Protein AF-A0A7K3DHN5-F1 (afdb_monomer_lite)

Sequence (56 aa):
YLTPAHREVLVETYFKGRTVNEAAETLGIPSGTVRSRVFYALRSMKLALQERGVTA

pLDDT: mean 96.29, std 4.95, range [70.38, 98.81]

Secondary structure (DSSP, 8-state):
---HHHHHHHIIIIIS---HHHHHHHHTS-HHHHHHHHHHHHHHHHHHHHHTT---

Structure (mmCIF, N/CA/C/O backbone):
data_AF-A0A7K3DHN5-F1
#
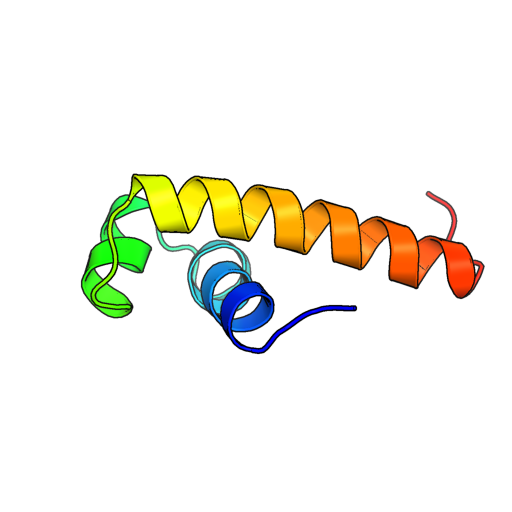_entry.id   AF-A0A7K3DHN5-F1
#
loop_
_atom_site.group_PDB
_atom_site.id
_atom_site.type_symbol
_atom_site.label_atom_id
_atom_site.label_alt_id
_atom_site.label_comp_id
_atom_site.label_asym_id
_atom_site.label_entity_id
_atom_site.label_seq_id
_atom_site.pdbx_PDB_ins_code
_atom_site.Cartn_x
_atom_site.Cartn_y
_atom_site.Cartn_z
_atom_site.occupancy
_atom_site.B_iso_or_equiv
_atom_site.auth_seq_id
_atom_site.auth_comp_id
_atom_site.auth_asym_id
_atom_site.auth_atom_id
_atom_site.pdbx_PDB_model_num
ATOM 1 N N . TYR A 1 1 ? 8.815 -6.590 -9.539 1.00 78.69 1 TYR A N 1
ATOM 2 C CA . TYR A 1 1 ? 7.838 -7.629 -9.137 1.00 78.69 1 TYR A CA 1
ATOM 3 C C . TYR A 1 1 ? 7.066 -7.163 -7.902 1.00 78.69 1 TYR A C 1
ATOM 5 O O . TYR A 1 1 ? 7.686 -6.619 -6.994 1.00 78.69 1 TYR A O 1
ATOM 13 N N . LEU A 1 2 ? 5.734 -7.301 -7.863 1.00 91.56 2 LEU A N 1
ATOM 14 C CA . LEU A 1 2 ? 4.931 -6.919 -6.688 1.00 91.56 2 LEU A CA 1
ATOM 15 C C . LEU A 1 2 ? 4.884 -8.084 -5.698 1.00 91.56 2 LEU A C 1
ATOM 17 O O . LEU A 1 2 ? 4.318 -9.130 -6.002 1.00 91.56 2 LEU A O 1
ATOM 21 N N . THR A 1 3 ? 5.455 -7.888 -4.511 1.00 95.44 3 THR A N 1
ATOM 22 C CA . THR A 1 3 ? 5.317 -8.837 -3.399 1.00 95.44 3 THR A CA 1
ATOM 23 C C . THR A 1 3 ? 3.882 -8.817 -2.850 1.00 95.44 3 THR A C 1
ATOM 25 O O . THR A 1 3 ? 3.150 -7.849 -3.095 1.00 95.44 3 THR A O 1
ATOM 28 N N . PRO A 1 4 ? 3.462 -9.833 -2.073 1.00 97.12 4 PRO A N 1
ATOM 29 C CA . PRO A 1 4 ? 2.172 -9.804 -1.379 1.00 97.12 4 PRO A CA 1
ATOM 30 C C . PRO A 1 4 ? 1.985 -8.528 -0.544 1.00 97.12 4 PRO A C 1
ATOM 32 O O . PRO A 1 4 ? 0.992 -7.828 -0.711 1.00 97.12 4 PRO A O 1
ATOM 35 N N . ALA A 1 5 ? 3.014 -8.130 0.212 1.00 97.00 5 ALA A N 1
ATOM 36 C CA . ALA A 1 5 ? 2.997 -6.908 1.014 1.00 97.00 5 ALA A CA 1
ATOM 37 C C . ALA A 1 5 ? 2.850 -5.619 0.180 1.00 97.00 5 ALA A C 1
ATOM 39 O O . ALA A 1 5 ? 2.233 -4.661 0.637 1.00 97.00 5 ALA A O 1
ATOM 40 N N . HIS A 1 6 ? 3.406 -5.571 -1.038 1.00 97.69 6 HIS A N 1
ATOM 41 C CA . HIS A 1 6 ? 3.180 -4.456 -1.965 1.00 97.69 6 HIS A CA 1
ATOM 42 C C . HIS A 1 6 ? 1.735 -4.422 -2.466 1.00 97.69 6 HIS A C 1
ATOM 44 O O . HIS A 1 6 ? 1.154 -3.349 -2.597 1.00 97.69 6 HIS A O 1
ATOM 50 N N . ARG A 1 7 ? 1.145 -5.586 -2.751 1.00 97.50 7 ARG A N 1
ATOM 51 C CA . ARG A 1 7 ? -0.240 -5.678 -3.219 1.00 97.50 7 ARG A CA 1
ATOM 52 C C . ARG A 1 7 ? -1.225 -5.274 -2.127 1.00 97.50 7 ARG A C 1
ATOM 54 O O . ARG A 1 7 ? -2.125 -4.494 -2.410 1.00 97.50 7 ARG A O 1
ATOM 61 N N . GLU A 1 8 ? -1.042 -5.768 -0.907 1.00 98.06 8 GLU A N 1
ATOM 62 C CA . GLU A 1 8 ? -1.918 -5.475 0.234 1.00 98.06 8 GLU A CA 1
ATOM 63 C C . GLU A 1 8 ? -2.042 -3.975 0.483 1.00 98.06 8 GLU A C 1
ATOM 65 O O . GLU A 1 8 ? -3.152 -3.452 0.519 1.00 98.06 8 GLU A O 1
ATOM 70 N N . VAL A 1 9 ? -0.920 -3.249 0.550 1.00 98.44 9 VAL A N 1
ATOM 71 C CA . VAL A 1 9 ? -0.981 -1.799 0.791 1.00 98.44 9 VAL A CA 1
ATOM 72 C C . VAL A 1 9 ? -1.675 -1.043 -0.342 1.00 98.44 9 VAL A C 1
ATOM 74 O O . VAL A 1 9 ? -2.352 -0.054 -0.073 1.00 98.44 9 VAL A O 1
ATOM 77 N N . LEU A 1 10 ? -1.562 -1.503 -1.595 1.00 98.19 10 LEU A N 1
ATOM 78 C CA . LEU A 1 10 ? -2.287 -0.906 -2.719 1.00 98.19 10 LEU A CA 1
ATOM 79 C C . LEU A 1 10 ? -3.785 -1.212 -2.646 1.00 98.19 10 LEU A C 1
ATOM 81 O O . LEU A 1 10 ? -4.587 -0.321 -2.904 1.00 98.19 10 LEU A O 1
ATOM 85 N N . VAL A 1 11 ? -4.172 -2.433 -2.262 1.00 98.38 11 VAL A N 1
ATOM 86 C CA . VAL A 1 11 ? -5.581 -2.801 -2.040 1.00 98.38 11 VAL A CA 1
ATOM 87 C C . VAL A 1 11 ? -6.207 -1.908 -0.976 1.00 98.38 11 VAL A C 1
ATOM 89 O O . VAL A 1 11 ? -7.269 -1.338 -1.208 1.00 98.38 11 VAL A O 1
ATOM 92 N N . GLU A 1 12 ? -5.538 -1.733 0.158 1.00 98.75 12 GLU A N 1
ATOM 93 C CA . GLU A 1 12 ? -6.064 -0.903 1.240 1.00 98.75 12 GLU A CA 1
ATOM 94 C C . GLU A 1 12 ? -6.178 0.574 0.847 1.00 98.75 12 GLU A C 1
ATOM 96 O O . GLU A 1 12 ? -7.217 1.192 1.068 1.00 98.75 12 GLU A O 1
ATOM 101 N N . THR A 1 13 ? -5.149 1.134 0.209 1.00 98.44 13 THR A N 1
ATOM 102 C CA . THR A 1 13 ? -5.092 2.582 -0.053 1.00 98.44 13 THR A CA 1
ATOM 103 C C . THR A 1 13 ? -5.784 3.018 -1.344 1.00 98.44 13 THR A C 1
ATOM 105 O O . THR A 1 13 ? -6.521 3.999 -1.334 1.00 98.44 13 THR A O 1
ATOM 108 N N . TYR A 1 14 ? -5.597 2.299 -2.454 1.00 97.81 14 TYR A N 1
ATOM 109 C CA . TYR A 1 14 ? -6.140 2.687 -3.764 1.00 97.81 14 TYR A CA 1
ATOM 110 C C . TYR A 1 14 ? -7.480 2.025 -4.082 1.00 97.81 14 TYR A C 1
ATOM 112 O O . TYR A 1 14 ? -8.332 2.664 -4.690 1.00 97.81 14 TYR A O 1
ATOM 120 N N . PHE A 1 15 ? -7.684 0.763 -3.688 1.00 97.88 15 PHE A N 1
ATOM 121 C CA . PHE A 1 15 ? -8.920 0.043 -4.029 1.00 97.88 15 PHE A CA 1
ATOM 122 C C . PHE A 1 15 ? -10.008 0.192 -2.962 1.00 97.88 15 PHE A C 1
ATOM 124 O O . PHE A 1 15 ? -11.182 0.297 -3.300 1.00 97.88 15 PHE A O 1
ATOM 131 N N . LYS A 1 16 ? -9.631 0.222 -1.680 1.00 98.31 16 LYS A N 1
ATOM 132 C CA . LYS A 1 16 ? -10.555 0.445 -0.555 1.00 98.31 16 LYS A CA 1
ATOM 133 C C . LYS A 1 16 ? -10.611 1.905 -0.096 1.00 98.31 16 LYS A C 1
ATOM 135 O O . LYS A 1 16 ? -11.402 2.218 0.787 1.00 98.31 16 LYS A O 1
ATOM 140 N N . GLY A 1 17 ? -9.786 2.781 -0.674 1.00 98.31 17 GLY A N 1
ATOM 141 C CA . GLY A 1 17 ? -9.794 4.222 -0.405 1.00 98.31 17 GLY A CA 1
ATOM 142 C C . GLY A 1 17 ? -9.340 4.623 1.001 1.00 98.31 17 GLY A C 1
ATOM 143 O O . GLY A 1 17 ? -9.629 5.738 1.428 1.00 98.31 17 GLY A O 1
ATOM 144 N N . ARG A 1 18 ? -8.655 3.737 1.736 1.00 98.69 18 ARG A N 1
ATOM 145 C CA . ARG A 1 18 ? -8.198 4.025 3.099 1.00 98.69 18 ARG A CA 1
ATOM 146 C C . ARG A 1 18 ? -7.027 4.992 3.086 1.00 98.69 18 ARG A C 1
ATOM 148 O O . ARG A 1 18 ? -6.115 4.903 2.261 1.00 98.69 18 ARG A O 1
ATOM 155 N N . THR A 1 19 ? -7.001 5.873 4.072 1.00 98.69 19 THR A N 1
ATOM 156 C CA . THR A 1 19 ? -5.815 6.654 4.400 1.00 98.69 19 THR A CA 1
ATOM 157 C C . THR A 1 19 ? -4.673 5.739 4.852 1.00 98.69 19 THR A C 1
ATOM 159 O O . THR A 1 19 ? -4.857 4.581 5.230 1.00 98.69 19 THR A O 1
ATOM 162 N N . VAL A 1 20 ? -3.453 6.278 4.864 1.00 98.44 20 VAL A N 1
ATOM 163 C CA . VAL A 1 20 ? -2.262 5.560 5.346 1.00 98.44 20 VAL A CA 1
ATOM 164 C C . VAL A 1 20 ? -2.429 5.051 6.783 1.00 98.44 20 VAL A C 1
ATOM 166 O O . VAL A 1 20 ? -1.935 3.970 7.095 1.00 98.44 20 VAL A O 1
ATOM 169 N N . ASN A 1 21 ? -3.104 5.811 7.649 1.00 98.69 21 ASN A N 1
ATOM 170 C CA . ASN A 1 21 ? -3.295 5.430 9.049 1.00 98.69 21 ASN A CA 1
ATOM 171 C C . ASN A 1 21 ? -4.332 4.304 9.185 1.00 98.69 21 ASN A C 1
ATOM 173 O O . ASN A 1 21 ? -4.050 3.307 9.836 1.00 98.69 21 ASN A O 1
ATOM 177 N N . GLU A 1 22 ? -5.464 4.387 8.486 1.00 98.81 22 GLU A N 1
ATOM 178 C CA . GLU A 1 22 ? -6.479 3.319 8.485 1.00 98.81 22 GLU A CA 1
ATOM 179 C C . GLU A 1 22 ? -5.944 2.011 7.879 1.00 98.81 22 GLU A C 1
ATOM 181 O O . GLU A 1 22 ? -6.247 0.911 8.348 1.00 98.81 22 GLU A O 1
ATOM 186 N N . ALA A 1 23 ? -5.117 2.111 6.833 1.00 98.75 23 ALA A N 1
ATOM 187 C CA . ALA A 1 23 ? -4.429 0.959 6.262 1.00 98.75 23 ALA A CA 1
ATOM 188 C C . ALA A 1 23 ? -3.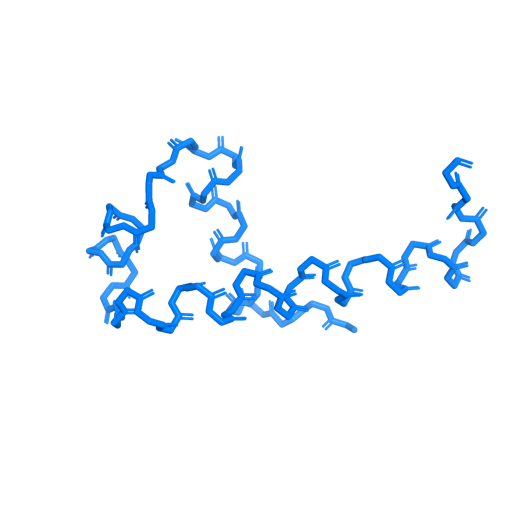404 0.368 7.246 1.00 98.75 23 ALA A C 1
ATOM 190 O O . ALA A 1 23 ? -3.285 -0.851 7.338 1.00 98.75 23 ALA A O 1
ATOM 191 N N . ALA A 1 24 ? -2.686 1.209 7.997 1.00 98.75 24 ALA A N 1
ATOM 192 C CA . ALA A 1 24 ? -1.742 0.775 9.028 1.00 98.75 24 ALA A CA 1
ATOM 193 C C . ALA A 1 24 ? -2.446 -0.004 10.147 1.00 98.75 24 ALA A C 1
ATOM 195 O O . ALA A 1 24 ? -1.999 -1.090 10.513 1.00 98.75 24 ALA A O 1
ATOM 196 N N . GLU A 1 25 ? -3.580 0.513 10.622 1.00 98.69 25 GLU A N 1
ATOM 197 C CA . GLU A 1 25 ? -4.433 -0.144 11.616 1.00 98.69 25 GLU A CA 1
ATOM 198 C C . GLU A 1 25 ? -4.994 -1.468 11.093 1.00 98.69 25 GLU A C 1
ATOM 200 O O . GLU A 1 25 ? -4.871 -2.491 11.761 1.00 98.69 25 GLU A O 1
ATOM 205 N N . THR A 1 26 ? -5.532 -1.482 9.867 1.00 98.69 26 THR A N 1
ATOM 206 C CA . THR A 1 26 ? -6.064 -2.707 9.243 1.00 98.69 26 THR A CA 1
ATOM 207 C C . THR A 1 26 ? -4.991 -3.791 9.127 1.00 98.69 26 THR A C 1
ATOM 209 O O . THR A 1 26 ? -5.255 -4.960 9.394 1.00 98.69 26 THR A O 1
ATOM 212 N N . LEU A 1 27 ? -3.793 -3.418 8.672 1.00 98.12 27 LEU A N 1
ATOM 213 C CA . LEU A 1 27 ? -2.721 -4.362 8.354 1.00 98.12 27 LEU A CA 1
ATOM 214 C C . LEU A 1 27 ? -1.841 -4.704 9.565 1.00 98.12 27 LEU A C 1
ATOM 216 O O . LEU A 1 27 ? -0.962 -5.554 9.442 1.00 98.12 27 LEU A O 1
ATOM 220 N N . GLY A 1 28 ? -2.033 -4.044 10.711 1.00 98.56 28 GLY A N 1
ATOM 221 C CA . GLY A 1 28 ? -1.228 -4.264 11.914 1.00 98.56 28 GLY A CA 1
ATOM 222 C C . GLY A 1 28 ? 0.251 -3.898 11.742 1.00 98.56 28 GLY A C 1
ATOM 223 O O . GLY A 1 28 ? 1.119 -4.549 12.320 1.00 98.56 28 GLY A O 1
ATOM 224 N N . ILE A 1 29 ? 0.561 -2.883 10.926 1.00 98.56 29 ILE A N 1
ATOM 225 C CA . ILE A 1 29 ? 1.939 -2.435 10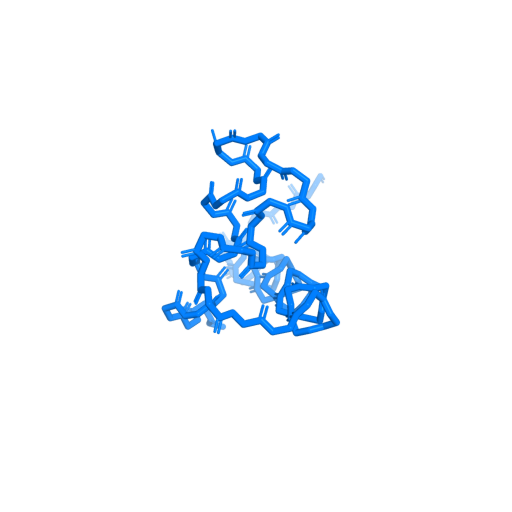.654 1.00 98.56 29 ILE A CA 1
ATOM 226 C C . ILE A 1 29 ? 2.092 -0.922 10.865 1.00 98.56 29 ILE A C 1
ATOM 228 O O . ILE A 1 29 ? 1.111 -0.193 10.757 1.00 98.56 29 ILE A O 1
ATOM 232 N N . PRO A 1 30 ? 3.311 -0.396 11.096 1.00 98.75 30 PRO A N 1
ATOM 233 C CA . PRO A 1 30 ? 3.513 1.043 11.248 1.00 98.75 30 PRO A CA 1
ATOM 234 C C . PRO A 1 30 ? 3.094 1.847 10.008 1.00 98.75 30 PRO A C 1
ATOM 236 O O . PRO A 1 30 ? 3.375 1.462 8.870 1.00 98.75 30 PRO A O 1
ATOM 239 N N . SER A 1 31 ? 2.528 3.039 10.213 1.00 98.56 31 SER A N 1
ATOM 240 C CA . SER A 1 31 ? 2.142 3.944 9.116 1.00 98.56 31 SER A CA 1
ATOM 241 C C . SER A 1 31 ? 3.327 4.348 8.227 1.00 98.56 31 SER A C 1
ATOM 243 O O . SER A 1 31 ? 3.181 4.484 7.012 1.00 98.56 31 SER A O 1
ATOM 245 N N . GLY A 1 32 ? 4.534 4.465 8.794 1.00 98.62 32 GLY A N 1
ATOM 246 C CA . GLY A 1 32 ? 5.770 4.655 8.027 1.00 98.62 32 GLY A CA 1
ATOM 247 C C . GLY A 1 32 ? 6.068 3.492 7.070 1.00 98.62 32 GLY A C 1
ATOM 248 O O . GLY A 1 32 ? 6.493 3.718 5.937 1.00 98.62 32 GLY A O 1
ATOM 249 N N . THR A 1 33 ? 5.767 2.257 7.483 1.00 98.62 33 THR A N 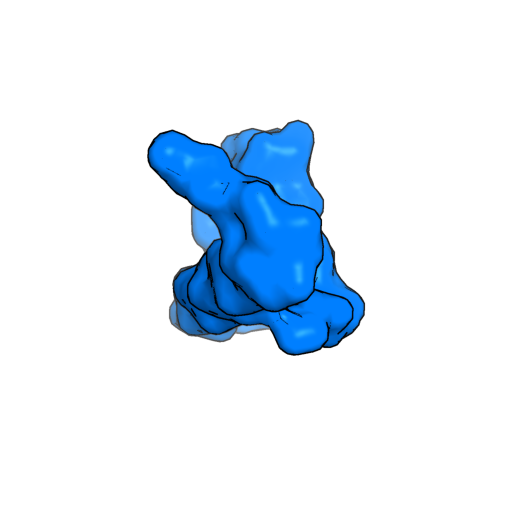1
ATOM 250 C CA . THR A 1 33 ? 5.890 1.054 6.649 1.00 98.62 33 THR A CA 1
ATOM 251 C C . THR A 1 33 ? 4.842 1.029 5.541 1.00 98.62 33 THR A C 1
ATOM 253 O O . THR A 1 33 ? 5.163 0.644 4.420 1.00 98.62 33 THR A O 1
ATOM 256 N N . VAL A 1 34 ? 3.610 1.477 5.806 1.00 98.75 34 VAL A N 1
ATOM 257 C CA . VAL A 1 34 ? 2.591 1.629 4.753 1.00 98.75 34 VAL A CA 1
ATOM 258 C C . VAL A 1 34 ? 3.081 2.603 3.680 1.00 98.75 34 VAL A C 1
ATOM 260 O O . VAL A 1 34 ? 3.069 2.255 2.501 1.00 98.75 34 VAL A O 1
ATOM 263 N N . ARG A 1 35 ? 3.594 3.784 4.064 1.00 98.50 35 ARG A N 1
ATOM 264 C CA . ARG A 1 35 ? 4.110 4.783 3.104 1.00 98.50 35 ARG A CA 1
ATOM 265 C C . ARG A 1 35 ? 5.232 4.224 2.236 1.00 98.50 35 ARG A C 1
ATOM 267 O O . ARG A 1 35 ? 5.174 4.348 1.013 1.00 98.50 35 ARG A O 1
ATOM 274 N N . SER A 1 36 ? 6.242 3.607 2.850 1.00 98.62 36 SER A N 1
ATOM 275 C CA . SER A 1 36 ? 7.377 3.064 2.099 1.00 98.62 36 SER A CA 1
ATOM 276 C C . SER A 1 36 ? 6.948 1.914 1.187 1.00 98.62 36 SER A C 1
ATOM 278 O O . SER A 1 36 ? 7.331 1.891 0.018 1.00 98.62 36 SER A O 1
ATOM 280 N N . ARG A 1 37 ? 6.084 1.005 1.657 1.00 98.44 37 ARG A N 1
ATOM 281 C CA . ARG A 1 37 ? 5.548 -0.082 0.826 1.00 98.44 37 ARG A CA 1
ATOM 282 C C . ARG A 1 37 ? 4.729 0.443 -0.349 1.00 98.44 37 ARG A C 1
ATOM 284 O O . ARG A 1 37 ? 4.920 -0.067 -1.445 1.00 98.44 37 ARG A O 1
ATOM 291 N N . VAL A 1 38 ? 3.876 1.456 -0.167 1.00 98.44 38 VAL A N 1
ATOM 292 C CA . VAL A 1 38 ? 3.124 2.072 -1.279 1.00 98.44 38 VAL A CA 1
ATOM 293 C C . VAL A 1 38 ? 4.086 2.653 -2.315 1.00 98.44 38 VAL A C 1
ATOM 295 O O . VAL A 1 38 ? 3.954 2.361 -3.503 1.00 98.44 38 VAL A O 1
ATOM 298 N N . PHE A 1 39 ? 5.102 3.401 -1.876 1.00 98.19 39 PHE A N 1
ATOM 299 C CA . PHE A 1 39 ? 6.108 3.974 -2.771 1.00 98.19 39 PHE A CA 1
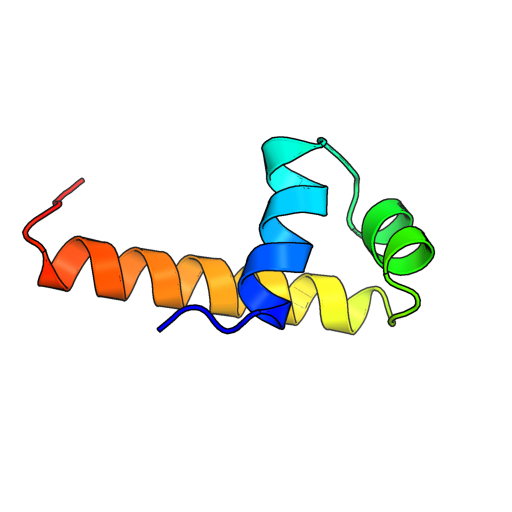ATOM 300 C C . PHE A 1 39 ? 6.813 2.902 -3.621 1.00 98.19 39 PHE A C 1
ATOM 302 O O . PHE A 1 39 ? 6.850 2.995 -4.852 1.00 98.19 39 PHE A O 1
ATOM 309 N N . TYR A 1 40 ? 7.334 1.847 -2.987 1.00 98.19 40 TYR A N 1
ATOM 310 C CA . TYR A 1 40 ? 8.024 0.774 -3.706 1.00 98.19 40 TYR A CA 1
ATOM 311 C C . TYR A 1 40 ? 7.073 -0.100 -4.533 1.00 98.19 40 TYR A C 1
ATOM 313 O O . TYR A 1 40 ? 7.470 -0.574 -5.602 1.00 98.19 40 TYR A O 1
ATOM 321 N N . ALA A 1 41 ? 5.821 -0.277 -4.101 1.00 97.81 41 ALA A N 1
ATOM 322 C CA . ALA A 1 41 ? 4.794 -0.993 -4.850 1.00 97.81 41 ALA A CA 1
ATOM 323 C C . ALA A 1 41 ? 4.480 -0.289 -6.175 1.00 97.81 41 ALA A C 1
ATOM 325 O O . ALA A 1 41 ? 4.548 -0.922 -7.229 1.00 97.81 41 ALA A O 1
ATOM 326 N N . LEU A 1 42 ? 4.226 1.024 -6.145 1.00 97.25 42 LEU A N 1
ATOM 327 C CA . LEU A 1 42 ? 3.956 1.824 -7.344 1.00 97.25 42 LEU A CA 1
ATOM 328 C C . LEU A 1 42 ? 5.160 1.860 -8.288 1.00 97.25 42 LEU A C 1
ATOM 330 O O . LEU A 1 42 ? 5.001 1.673 -9.493 1.00 97.25 42 LEU A O 1
ATOM 334 N N . ARG A 1 43 ? 6.380 2.023 -7.756 1.00 96.62 43 ARG A N 1
ATOM 335 C CA . ARG A 1 43 ? 7.609 1.971 -8.565 1.00 96.62 43 ARG A CA 1
ATOM 336 C C . ARG A 1 43 ? 7.790 0.610 -9.238 1.00 96.62 43 ARG A C 1
ATOM 338 O O . ARG A 1 43 ? 8.102 0.550 -10.424 1.00 96.62 43 ARG A O 1
ATOM 345 N N . SER A 1 44 ? 7.559 -0.473 -8.497 1.00 96.12 44 SER A N 1
ATOM 346 C CA . SER A 1 44 ? 7.636 -1.841 -9.023 1.00 96.12 44 SER A CA 1
ATOM 347 C C . SER A 1 44 ? 6.565 -2.116 -10.076 1.00 96.12 44 SER A C 1
ATOM 349 O O . SER A 1 44 ? 6.828 -2.838 -11.034 1.00 96.12 44 SER A O 1
ATOM 351 N N . MET A 1 45 ? 5.367 -1.553 -9.898 1.00 95.75 45 MET A N 1
ATOM 352 C CA . MET A 1 45 ? 4.261 -1.671 -10.845 1.00 95.75 45 MET A CA 1
ATOM 353 C C . MET A 1 45 ? 4.562 -0.915 -12.133 1.00 95.75 45 MET A C 1
ATOM 355 O O . MET A 1 45 ? 4.418 -1.485 -13.208 1.00 95.75 45 MET A O 1
ATOM 359 N N . LYS A 1 46 ? 5.055 0.324 -12.027 1.00 94.88 46 LYS A N 1
ATOM 360 C CA . LYS A 1 46 ? 5.490 1.117 -13.180 1.00 94.88 46 LYS A CA 1
ATOM 361 C C . LYS A 1 46 ? 6.535 0.368 -14.006 1.00 94.88 46 LYS A C 1
ATOM 363 O O . LYS A 1 46 ? 6.354 0.243 -15.209 1.00 94.88 46 LYS A O 1
ATOM 368 N N . LEU A 1 47 ? 7.570 -0.175 -13.362 1.00 94.69 47 LEU A N 1
ATOM 369 C CA . LEU A 1 47 ? 8.607 -0.943 -14.057 1.00 94.69 47 LEU A CA 1
ATOM 370 C C . LEU A 1 47 ? 8.018 -2.157 -14.790 1.00 94.69 47 LEU A C 1
ATOM 372 O O . LEU A 1 47 ? 8.262 -2.334 -15.977 1.00 94.69 47 LEU A O 1
ATOM 376 N N . ALA A 1 48 ? 7.178 -2.944 -14.112 1.00 93.44 48 ALA A N 1
ATOM 377 C CA . ALA A 1 48 ? 6.556 -4.125 -14.711 1.00 93.44 48 ALA A CA 1
ATOM 378 C C . ALA A 1 48 ? 5.618 -3.786 -15.885 1.00 93.44 48 ALA A C 1
ATOM 380 O O . ALA A 1 48 ? 5.472 -4.582 -16.808 1.00 93.44 48 ALA A O 1
ATOM 381 N N . LEU A 1 49 ? 4.958 -2.626 -15.849 1.00 94.31 49 LEU A N 1
ATOM 382 C CA . LEU A 1 49 ? 4.134 -2.134 -16.954 1.00 94.31 49 LEU A CA 1
ATOM 383 C C . LEU A 1 49 ? 4.998 -1.694 -18.143 1.00 94.31 49 LEU A C 1
ATOM 385 O O . LEU A 1 49 ? 4.701 -2.066 -19.275 1.00 94.31 49 LEU A O 1
ATOM 389 N N . GLN A 1 50 ? 6.1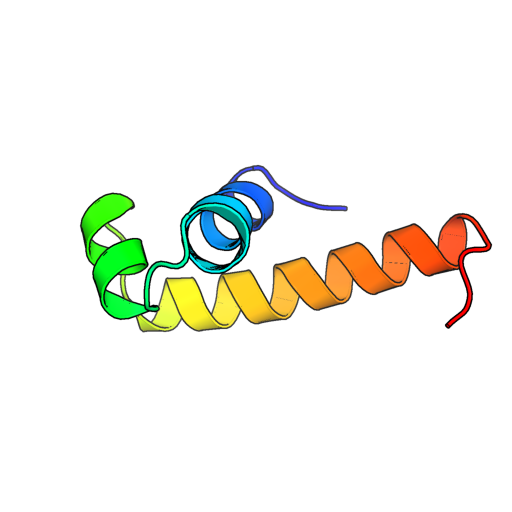01 -0.988 -17.885 1.00 94.88 50 GLN A N 1
ATOM 390 C CA . GLN A 1 50 ? 7.054 -0.577 -18.921 1.00 94.88 50 GLN A CA 1
ATOM 391 C C . GLN A 1 50 ? 7.694 -1.780 -19.627 1.00 94.88 50 GLN A C 1
ATOM 393 O O . GLN A 1 50 ? 7.765 -1.800 -20.851 1.00 94.88 50 GLN A O 1
ATOM 398 N N . GLU A 1 51 ? 8.084 -2.817 -18.881 1.00 94.44 51 GLU A N 1
ATOM 399 C CA . GLU A 1 51 ? 8.604 -4.079 -19.439 1.00 94.44 51 GLU A CA 1
ATOM 400 C C . GLU A 1 51 ? 7.587 -4.796 -20.343 1.00 94.44 51 GLU A C 1
ATOM 402 O O . GLU A 1 51 ? 7.966 -5.555 -21.230 1.00 94.44 51 GLU A O 1
ATOM 407 N N . ARG A 1 52 ? 6.289 -4.540 -20.144 1.00 94.50 52 ARG A N 1
ATOM 408 C CA . ARG A 1 52 ? 5.190 -5.077 -20.962 1.00 94.50 52 ARG A CA 1
ATOM 409 C C . ARG A 1 52 ? 4.793 -4.158 -22.119 1.00 94.50 52 ARG A C 1
ATOM 411 O O . ARG A 1 52 ? 3.781 -4.410 -22.764 1.00 94.50 52 ARG A O 1
ATOM 418 N N . GLY A 1 53 ? 5.553 -3.091 -22.365 1.00 94.94 53 GLY A N 1
ATOM 419 C CA . GLY A 1 53 ? 5.278 -2.129 -23.431 1.00 94.94 53 GLY A CA 1
ATOM 420 C C . GLY A 1 53 ? 4.128 -1.164 -23.132 1.00 94.94 53 GLY A C 1
ATOM 421 O O . GLY A 1 53 ? 3.682 -0.467 -24.036 1.00 94.94 53 GLY A O 1
ATOM 422 N N . VAL A 1 54 ? 3.644 -1.094 -21.886 1.00 94.12 54 VAL A N 1
ATOM 423 C CA . VAL A 1 54 ? 2.664 -0.078 -21.486 1.00 94.12 54 VAL A CA 1
ATOM 424 C C . VAL A 1 54 ? 3.407 1.235 -21.250 1.00 94.12 54 VAL A C 1
ATOM 426 O O . VAL A 1 54 ? 4.116 1.400 -20.253 1.00 94.12 54 VAL A O 1
ATOM 429 N N . THR A 1 55 ? 3.247 2.168 -22.182 1.00 83.31 55 THR A N 1
ATOM 430 C CA . THR A 1 55 ? 3.732 3.548 -22.079 1.00 83.31 55 THR A CA 1
ATOM 431 C C . THR A 1 55 ? 2.596 4.479 -21.649 1.00 83.31 55 THR A C 1
ATOM 433 O O . THR A 1 55 ? 1.432 4.192 -21.924 1.00 83.31 55 THR A O 1
ATOM 436 N N . ALA A 1 56 ? 2.939 5.551 -20.929 1.00 70.38 56 ALA A N 1
ATOM 437 C CA . ALA A 1 56 ? 1.995 6.605 -20.546 1.00 70.38 56 ALA A CA 1
ATOM 438 C C . ALA A 1 56 ? 1.604 7.477 -21.745 1.00 70.38 56 ALA A C 1
ATOM 440 O O . ALA A 1 56 ? 2.446 7.589 -22.666 1.00 70.38 56 ALA A O 1
#

Foldseek 3Di:
DQDPLLVLLCCVCPVVVDDLVVSCVVVVHDSVSSVVSPVVSVVVVVVVCVVVVNDD

Radius of gyration: 11.84 Å; chains: 1; bounding box: 19×16×35 Å